Protein AF-H1VU66-F1 (afdb_monomer)

Sequence (171 aa):
MQFFKFGLVPLLAALPGALACNGYTGGVPKATGTVSSKSYIEIKSGQVFDGQWKRYDRGSGACGGQSEGDYKDSVFYIQAGGTLKNAIIGKNQAEGVHCNGHCTLEFVWFEDVCEDAISIKNDKAGKQTWIIGGGAYHASDKVIQHNGCGTVNVINYYVEDYGKLYRSCGN

Organism: Colletotrichum higginsianum (strain IMI 349063) (NCBI:txid759273)

Nearest PDB structures (foldseek):
  1ee6-assembly1_A  TM=9.117E-01  e=9.068E-09  Bacillus sp. KSM-P15
  3t9g-assembly1_A  TM=9.411E-01  e=1.722E-07  Caldicellulosiruptor bescii
  4z06-assembly2_B  TM=9.415E-01  e=1.913E-07  Caldicellulosiruptor bescii DSM 6725
  4yz0-assembly2_B  TM=9.418E-01  e=2.361E-07  Caldicellulosiruptor bescii DSM 6725
  4yzq-assembly2_B  TM=9.412E-01  e=1.270E-06  Caldicellulosiruptor bescii DSM 6725

Structure (mmCIF, N/CA/C/O backbone):
data_AF-H1VU66-F1
#
_entry.id   AF-H1VU66-F1
#
loop_
_atom_site.group_PDB
_atom_site.id
_atom_site.type_symbol
_atom_site.label_atom_id
_atom_site.label_alt_id
_atom_site.label_comp_id
_atom_site.label_asym_id
_atom_site.label_entity_id
_atom_site.label_seq_id
_atom_site.pdbx_PDB_ins_code
_atom_site.Cartn_x
_atom_site.Cartn_y
_atom_site.Cartn_z
_atom_site.occupancy
_atom_site.B_iso_or_equiv
_atom_site.auth_seq_id
_atom_site.auth_comp_id
_atom_site.auth_asym_id
_atom_site.auth_atom_id
_atom_site.pdbx_PDB_model_num
ATOM 1 N N . MET A 1 1 ? 49.081 -23.505 11.730 1.00 45.78 1 MET A N 1
ATOM 2 C CA . MET A 1 1 ? 48.146 -22.817 10.811 1.00 45.78 1 MET A CA 1
ATOM 3 C C . MET A 1 1 ? 46.953 -23.720 10.561 1.00 45.78 1 MET A C 1
ATOM 5 O O . MET A 1 1 ? 47.121 -24.693 9.849 1.00 45.78 1 MET A O 1
ATOM 9 N N . GLN A 1 2 ? 45.798 -23.421 11.158 1.00 39.00 2 GLN A N 1
ATOM 10 C CA . GLN A 1 2 ? 44.464 -23.683 10.593 1.00 39.00 2 GLN A CA 1
ATOM 11 C C . GLN A 1 2 ? 43.427 -23.140 11.582 1.00 39.00 2 GLN A C 1
ATOM 13 O O . GLN A 1 2 ? 43.009 -23.807 12.521 1.00 39.00 2 GLN A O 1
ATOM 18 N N . PHE A 1 3 ? 43.068 -21.871 11.397 1.00 43.28 3 PHE A N 1
ATOM 19 C CA . PHE A 1 3 ? 41.878 -21.304 12.015 1.00 43.28 3 PHE A CA 1
ATOM 20 C C . PHE A 1 3 ? 40.669 -21.874 11.270 1.00 43.28 3 PHE A C 1
ATOM 22 O O . PHE A 1 3 ? 40.463 -21.555 10.098 1.00 43.28 3 PHE A O 1
ATOM 29 N N . PHE A 1 4 ? 39.881 -22.720 11.932 1.00 46.97 4 PHE A N 1
ATOM 30 C CA . PHE A 1 4 ? 38.553 -23.082 11.447 1.00 46.97 4 PHE A CA 1
ATOM 31 C C . PHE A 1 4 ? 37.664 -21.835 11.522 1.00 46.97 4 PHE A C 1
ATOM 33 O O . PHE A 1 4 ? 37.199 -21.442 12.591 1.00 46.97 4 PHE A O 1
ATOM 40 N N . LYS A 1 5 ? 37.450 -21.181 10.377 1.00 48.94 5 LYS A N 1
ATOM 41 C CA . LYS A 1 5 ? 36.370 -20.207 10.215 1.00 48.94 5 LYS A CA 1
ATOM 42 C C . LYS A 1 5 ? 35.055 -20.983 10.210 1.00 48.94 5 LYS A C 1
ATOM 44 O O . LYS A 1 5 ? 34.713 -21.600 9.205 1.00 48.94 5 LYS A O 1
ATOM 49 N N . PHE A 1 6 ? 34.320 -20.941 11.317 1.00 51.06 6 PHE A N 1
ATOM 50 C CA . PHE A 1 6 ? 32.890 -21.229 11.294 1.00 51.06 6 PHE A CA 1
ATOM 51 C C . PHE A 1 6 ? 32.224 -20.164 10.419 1.00 51.06 6 PHE A C 1
ATOM 53 O O . PHE A 1 6 ? 32.081 -19.009 10.818 1.00 51.06 6 PHE A O 1
ATOM 60 N N . GLY A 1 7 ? 31.898 -20.533 9.182 1.00 50.44 7 GLY A N 1
ATOM 61 C CA . GLY A 1 7 ? 31.070 -19.712 8.315 1.00 50.44 7 GLY A CA 1
ATOM 62 C C . GLY A 1 7 ? 29.669 -19.637 8.908 1.00 50.44 7 GLY A C 1
ATOM 63 O O . GLY A 1 7 ? 28.998 -20.659 9.034 1.00 50.44 7 GLY A O 1
ATOM 64 N N . LEU A 1 8 ? 29.235 -18.432 9.275 1.00 53.16 8 LEU A N 1
ATOM 65 C CA . LEU A 1 8 ? 27.819 -18.130 9.448 1.00 53.16 8 LEU A CA 1
ATOM 66 C C . LEU A 1 8 ? 27.128 -18.419 8.114 1.00 53.16 8 LEU A C 1
ATOM 68 O O . LEU A 1 8 ? 27.286 -17.672 7.149 1.00 53.16 8 LEU A O 1
ATOM 72 N N . VAL A 1 9 ? 26.394 -19.527 8.056 1.00 53.16 9 VAL A N 1
ATOM 73 C CA . VAL A 1 9 ? 25.443 -19.784 6.978 1.00 53.16 9 VAL A CA 1
ATOM 74 C C . VAL A 1 9 ? 24.394 -18.673 7.071 1.00 53.16 9 VAL A C 1
ATOM 76 O O . VAL A 1 9 ? 23.767 -18.540 8.126 1.00 53.16 9 VAL A O 1
ATOM 79 N N . PRO A 1 10 ? 24.208 -17.838 6.034 1.00 50.41 10 PRO A N 1
ATOM 80 C CA . PRO A 1 10 ? 23.109 -16.896 6.035 1.00 50.41 10 PRO A CA 1
ATOM 81 C C . PRO A 1 10 ? 21.839 -17.741 6.002 1.00 50.41 10 PRO A C 1
ATOM 83 O O . PRO A 1 10 ? 21.619 -18.511 5.066 1.00 50.41 10 PRO A O 1
ATOM 86 N N . LEU A 1 11 ? 21.046 -17.646 7.066 1.00 50.44 11 LEU A N 1
ATOM 87 C CA . LEU A 1 11 ? 19.710 -18.212 7.138 1.00 50.44 11 LEU A CA 1
ATOM 88 C C . LEU A 1 11 ? 18.906 -17.542 6.012 1.00 50.44 11 LEU A C 1
ATOM 90 O O . LEU A 1 11 ? 18.416 -16.425 6.172 1.00 50.44 11 LEU A O 1
ATOM 94 N N . LEU A 1 12 ? 18.882 -18.163 4.828 1.00 51.84 12 LEU A N 1
ATOM 95 C CA . LEU A 1 12 ? 18.036 -17.730 3.724 1.00 51.84 12 LEU A CA 1
ATOM 96 C C . LEU A 1 12 ? 16.621 -17.637 4.287 1.00 51.84 12 LEU A C 1
ATOM 98 O O . LEU A 1 12 ? 16.138 -18.592 4.895 1.00 51.84 12 LEU A O 1
ATOM 102 N N . ALA A 1 13 ? 16.022 -16.461 4.136 1.00 56.69 13 ALA A N 1
ATOM 103 C CA . ALA A 1 13 ? 14.712 -16.114 4.646 1.00 56.69 13 ALA A CA 1
ATOM 104 C C . ALA A 1 13 ? 13.694 -17.224 4.350 1.00 56.69 13 ALA A C 1
ATOM 106 O O . ALA A 1 13 ? 13.170 -17.337 3.245 1.00 56.69 13 ALA A O 1
ATOM 107 N N . ALA A 1 14 ? 13.405 -18.038 5.361 1.00 54.91 14 ALA A N 1
ATOM 108 C CA . ALA A 1 14 ? 12.201 -18.838 5.405 1.00 54.91 14 ALA A CA 1
ATOM 109 C C . ALA A 1 14 ? 11.041 -17.876 5.698 1.00 54.91 14 ALA A C 1
ATOM 111 O O . ALA A 1 14 ? 10.645 -17.690 6.844 1.00 54.91 14 ALA A O 1
ATOM 112 N N . LEU A 1 15 ? 10.539 -17.207 4.662 1.00 55.97 15 LEU A N 1
ATOM 113 C CA . LEU A 1 15 ? 9.202 -16.617 4.668 1.00 55.97 15 LEU A CA 1
ATOM 114 C C . LEU A 1 15 ? 8.248 -17.584 3.946 1.00 55.97 15 LEU A C 1
ATOM 116 O O . LEU A 1 15 ? 8.670 -18.368 3.096 1.00 55.97 15 LEU A O 1
ATOM 120 N N . PRO A 1 16 ? 6.991 -17.668 4.393 1.00 53.44 16 PRO A N 1
ATOM 121 C CA . PRO A 1 16 ? 6.555 -18.826 5.154 1.00 53.44 16 PRO A CA 1
ATOM 122 C C . PRO A 1 16 ? 5.518 -19.626 4.366 1.00 53.44 16 PRO A C 1
ATOM 124 O O . PRO A 1 16 ? 4.389 -19.181 4.168 1.00 53.44 16 PRO A O 1
ATOM 127 N N . GLY A 1 17 ? 5.852 -20.871 4.014 1.00 51.44 17 GLY A N 1
ATOM 128 C CA . GLY A 1 17 ? 4.876 -21.826 3.470 1.00 51.44 17 GLY A CA 1
ATOM 129 C C . GLY A 1 17 ? 3.666 -22.058 4.391 1.00 51.44 17 GLY A C 1
ATOM 130 O O . GLY A 1 17 ? 2.626 -22.514 3.934 1.00 51.44 17 GLY A O 1
ATOM 131 N N . ALA A 1 18 ? 3.756 -21.670 5.668 1.00 53.56 18 ALA A N 1
ATOM 132 C CA . ALA A 1 18 ? 2.648 -21.716 6.620 1.00 53.56 18 ALA A CA 1
ATOM 133 C C . ALA A 1 18 ? 1.486 -20.756 6.285 1.00 53.56 18 ALA A C 1
ATOM 135 O O . ALA A 1 18 ? 0.361 -21.014 6.705 1.00 53.56 18 ALA A O 1
ATOM 136 N N . LEU A 1 19 ? 1.715 -19.678 5.519 1.00 53.66 19 LEU A N 1
ATOM 137 C CA . LEU A 1 19 ? 0.640 -18.770 5.085 1.00 53.66 19 LEU A CA 1
ATOM 138 C C . LEU A 1 19 ? -0.068 -19.246 3.808 1.00 53.66 19 LEU A C 1
ATOM 140 O O . LEU A 1 19 ? -1.140 -18.731 3.492 1.00 53.66 19 LEU A O 1
ATOM 144 N N . ALA A 1 20 ? 0.488 -20.245 3.105 1.00 52.09 20 ALA A N 1
ATOM 145 C CA . ALA A 1 20 ? -0.058 -20.765 1.851 1.00 52.09 20 ALA A CA 1
ATOM 146 C C . ALA A 1 20 ? -1.495 -21.307 2.009 1.00 52.09 20 ALA A C 1
ATOM 148 O O . ALA A 1 20 ? -2.302 -21.178 1.094 1.00 52.09 20 ALA A O 1
ATOM 149 N N . CYS A 1 21 ? -1.833 -21.854 3.180 1.00 51.66 21 CYS A N 1
ATOM 150 C CA . CYS A 1 21 ? -3.096 -22.564 3.407 1.00 51.66 21 CYS A CA 1
ATOM 151 C C . CYS A 1 21 ? -4.213 -21.729 4.064 1.00 51.66 21 CYS A C 1
ATOM 153 O O . CYS A 1 21 ? -5.313 -22.245 4.226 1.00 51.66 21 CYS A O 1
ATOM 155 N N . ASN A 1 22 ? -3.965 -20.463 4.426 1.00 54.25 22 ASN A N 1
ATOM 156 C CA . ASN A 1 22 ? -4.935 -19.592 5.114 1.00 54.25 22 ASN A CA 1
ATOM 157 C C . ASN A 1 22 ? -5.369 -18.397 4.244 1.00 54.25 22 ASN A C 1
ATOM 159 O O . ASN A 1 22 ? -5.478 -17.268 4.726 1.00 54.25 22 ASN A O 1
ATOM 163 N N . GLY A 1 23 ? -5.608 -18.623 2.949 1.00 55.28 23 GLY A N 1
ATOM 164 C CA . GLY A 1 23 ? -6.254 -17.612 2.112 1.00 55.28 23 GLY A CA 1
ATOM 165 C C . GLY A 1 23 ? -7.619 -17.252 2.704 1.00 55.28 23 GLY A C 1
ATOM 166 O O . GLY A 1 23 ? -8.491 -18.111 2.808 1.00 55.28 23 GLY A O 1
ATOM 167 N N . TYR A 1 24 ? -7.799 -16.006 3.145 1.00 62.78 24 TYR A N 1
ATOM 168 C CA . TYR A 1 24 ? -9.078 -15.537 3.674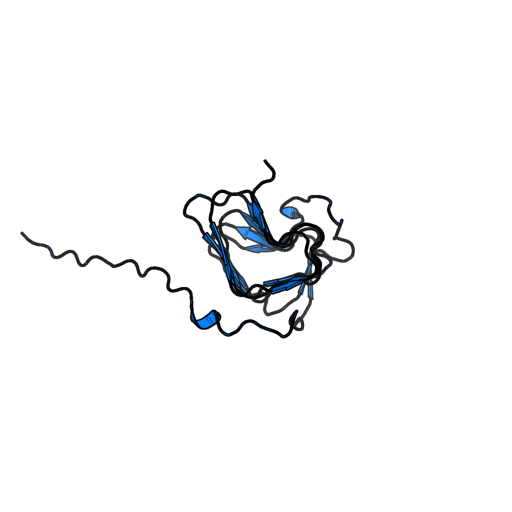 1.00 62.78 24 TYR A CA 1
ATOM 169 C C . TYR A 1 24 ? -10.113 -15.514 2.543 1.00 62.78 24 TYR A C 1
ATOM 171 O O . TYR A 1 24 ? -10.040 -14.676 1.651 1.00 62.78 24 TYR A O 1
ATOM 179 N N . THR A 1 25 ? -11.080 -16.433 2.580 1.00 61.72 25 THR A N 1
ATOM 180 C CA . THR A 1 25 ? -12.156 -16.545 1.577 1.00 61.72 25 THR A CA 1
ATOM 181 C C . THR A 1 25 ? -13.381 -15.685 1.911 1.00 61.72 25 THR A C 1
ATOM 183 O O . THR A 1 25 ? -14.413 -15.811 1.261 1.00 61.72 25 THR A O 1
ATOM 186 N N . GLY A 1 26 ? -13.307 -14.855 2.958 1.00 76.69 26 GLY A N 1
ATOM 187 C CA . GLY A 1 26 ? -14.428 -14.053 3.463 1.00 76.69 26 GLY A CA 1
ATOM 188 C C . GLY A 1 26 ? -14.554 -12.654 2.852 1.00 76.69 26 GLY A C 1
ATOM 189 O O . GLY A 1 26 ? -15.380 -11.876 3.318 1.00 76.69 26 GLY A O 1
ATOM 190 N N . GLY A 1 27 ? -13.734 -12.320 1.851 1.00 85.31 27 GLY A N 1
ATOM 191 C CA . GLY A 1 27 ? -13.747 -11.025 1.168 1.00 85.31 27 GLY A CA 1
ATOM 192 C C . GLY A 1 27 ? -12.985 -9.917 1.901 1.00 85.31 27 GLY A C 1
ATOM 193 O O . GLY A 1 27 ? -11.931 -10.170 2.472 1.00 85.31 27 GLY A O 1
ATOM 194 N N . VAL A 1 28 ? -13.475 -8.674 1.883 1.00 92.69 28 VAL A N 1
ATOM 195 C CA . VAL A 1 28 ? -12.861 -7.601 2.686 1.00 92.69 28 VAL A CA 1
ATOM 196 C C . VAL A 1 28 ? -13.224 -7.787 4.169 1.00 92.69 28 VAL A C 1
ATOM 198 O O . VAL A 1 28 ? -14.411 -7.861 4.498 1.00 92.69 28 VAL A O 1
ATOM 201 N N . PRO A 1 29 ? -12.248 -7.829 5.097 1.00 92.81 29 PRO A N 1
ATOM 202 C CA . PRO A 1 29 ? -12.532 -7.936 6.523 1.00 92.81 29 PRO A CA 1
ATOM 203 C C . PRO A 1 29 ? -13.342 -6.751 7.051 1.00 92.81 29 PRO A C 1
ATOM 205 O O . PRO A 1 29 ? -13.259 -5.626 6.558 1.00 92.81 29 PRO A O 1
ATOM 208 N N . LYS A 1 30 ? -14.090 -6.974 8.134 1.00 95.12 30 LYS A N 1
ATOM 209 C CA . LYS A 1 30 ? -14.800 -5.887 8.811 1.00 95.12 30 LYS A CA 1
ATOM 210 C C . LYS A 1 30 ? -13.796 -4.922 9.445 1.00 95.12 30 LYS A C 1
ATOM 212 O O . LYS A 1 30 ? -13.080 -5.296 10.372 1.00 95.12 30 LYS A O 1
ATOM 217 N N . ALA A 1 31 ? -13.811 -3.669 8.993 1.00 97.75 31 ALA A N 1
ATOM 218 C CA . ALA A 1 31 ? -12.945 -2.638 9.548 1.00 97.75 31 ALA A CA 1
ATOM 219 C C . ALA A 1 31 ? -13.207 -2.399 11.046 1.00 97.75 31 ALA A C 1
ATOM 221 O O . ALA A 1 31 ? -14.356 -2.263 11.475 1.00 97.75 31 ALA A O 1
ATOM 222 N N . THR A 1 32 ? -12.136 -2.291 11.833 1.00 98.38 32 THR A N 1
ATOM 223 C CA . THR A 1 32 ? -12.184 -2.001 13.282 1.00 98.38 32 THR A CA 1
ATOM 224 C C . THR A 1 32 ? -12.356 -0.510 13.588 1.00 98.38 32 THR A C 1
ATOM 226 O O . THR A 1 32 ? -12.681 -0.127 14.709 1.00 98.38 32 THR A O 1
ATOM 229 N N . GLY A 1 33 ? -12.158 0.339 12.581 1.00 98.44 33 GLY A N 1
ATOM 230 C CA . GLY A 1 33 ? -12.316 1.789 12.618 1.00 98.44 33 GLY A CA 1
ATOM 231 C C . GLY A 1 33 ? -11.906 2.401 11.279 1.00 98.44 33 GLY A C 1
ATOM 232 O O . GLY A 1 33 ? -11.448 1.679 10.395 1.00 98.44 33 GLY A O 1
ATOM 233 N N . THR A 1 34 ? -12.047 3.719 11.136 1.00 98.50 34 THR A N 1
ATOM 234 C CA . THR A 1 34 ? -11.644 4.458 9.928 1.00 98.50 34 THR A CA 1
ATOM 235 C C . THR A 1 34 ? -10.682 5.587 10.295 1.00 98.50 34 THR A C 1
ATOM 237 O O . THR A 1 34 ? -10.911 6.309 11.265 1.00 98.50 34 THR A O 1
ATOM 240 N N . VAL A 1 35 ? -9.617 5.737 9.512 1.00 98.38 35 VAL A N 1
ATOM 241 C CA . VAL A 1 35 ? -8.627 6.812 9.580 1.00 98.38 35 VAL A CA 1
ATOM 242 C C . VAL A 1 35 ? -8.604 7.519 8.227 1.00 98.38 35 VAL A C 1
ATOM 244 O O . VAL A 1 35 ? -8.028 7.020 7.264 1.00 98.38 35 VAL A O 1
ATOM 247 N N . SER A 1 36 ? -9.220 8.694 8.169 1.00 97.75 36 SER A N 1
ATOM 248 C CA . SER A 1 36 ? -9.178 9.569 6.995 1.00 97.75 36 SER A CA 1
ATOM 249 C C . SER A 1 36 ? -8.139 10.663 7.210 1.00 97.75 36 SER A C 1
ATOM 251 O O . SER A 1 36 ? -8.182 11.368 8.220 1.00 97.75 36 SER A O 1
ATOM 253 N N . SER A 1 37 ? -7.211 10.825 6.271 1.00 94.94 37 SER A N 1
ATOM 254 C CA . SER A 1 37 ? -6.125 11.809 6.363 1.00 94.94 37 SER A CA 1
ATOM 255 C C . SER A 1 37 ? -6.002 12.619 5.080 1.00 94.94 37 SER A C 1
ATOM 257 O O . SER A 1 37 ? -6.165 12.074 4.003 1.00 94.94 37 SER A O 1
ATOM 259 N N . LYS A 1 38 ? -5.631 13.903 5.164 1.00 93.62 38 LYS A N 1
ATOM 260 C CA . LYS A 1 38 ? -5.306 14.724 3.978 1.00 93.62 38 LYS A CA 1
ATOM 261 C C . LYS A 1 38 ? -3.860 14.572 3.503 1.00 93.62 38 LYS A C 1
ATOM 263 O O . LYS A 1 38 ? -3.536 14.981 2.396 1.00 93.62 38 LYS A O 1
ATOM 268 N N . SER A 1 39 ? -2.992 13.929 4.287 1.00 95.50 39 SER A N 1
ATOM 269 C CA . SER A 1 39 ? -1.615 13.561 3.905 1.00 95.50 39 SER A CA 1
ATOM 270 C C . SER A 1 39 ? -1.411 12.045 3.932 1.00 95.50 39 SER A C 1
ATOM 272 O O . SER A 1 39 ? -2.057 11.370 4.738 1.00 95.50 39 SER A O 1
ATOM 274 N N . TYR A 1 40 ? -0.559 11.521 3.055 1.00 97.75 40 TYR A N 1
ATOM 275 C CA . TYR A 1 40 ? -0.177 10.111 3.072 1.00 97.75 40 TYR A CA 1
ATOM 276 C C . TYR A 1 40 ? 0.395 9.713 4.438 1.00 97.75 40 TYR A C 1
ATOM 278 O O . TYR A 1 40 ? 0.924 10.545 5.185 1.00 97.75 40 TYR A O 1
ATOM 286 N N . ILE A 1 41 ? 0.300 8.428 4.760 1.00 98.62 41 ILE A N 1
ATOM 287 C CA . ILE A 1 41 ? 0.973 7.843 5.916 1.00 98.62 41 ILE A CA 1
ATOM 288 C C . ILE A 1 41 ? 2.313 7.286 5.441 1.00 98.62 41 ILE A C 1
ATOM 290 O O . ILE A 1 41 ? 2.360 6.390 4.599 1.00 98.62 41 ILE A O 1
ATOM 294 N N . GLU A 1 42 ? 3.410 7.825 5.971 1.00 98.69 42 GLU A N 1
ATOM 295 C CA . GLU A 1 42 ? 4.749 7.347 5.630 1.00 98.69 42 GLU A CA 1
ATOM 296 C C . GLU A 1 42 ? 5.152 6.147 6.494 1.00 98.69 42 GLU A C 1
ATOM 298 O O . GLU A 1 42 ? 5.115 6.211 7.725 1.00 98.69 42 GLU A O 1
ATOM 303 N N . ILE A 1 43 ? 5.616 5.079 5.846 1.00 98.75 43 ILE A N 1
ATOM 304 C CA . ILE A 1 43 ? 6.302 3.961 6.497 1.00 98.75 43 ILE A CA 1
ATOM 305 C C . ILE A 1 43 ? 7.777 4.049 6.126 1.00 98.75 43 ILE A C 1
ATOM 307 O O . ILE A 1 43 ? 8.149 3.902 4.960 1.00 98.75 43 ILE A O 1
ATOM 311 N N . LYS A 1 44 ? 8.635 4.309 7.115 1.00 98.75 44 LYS A N 1
ATOM 312 C CA . LYS A 1 44 ? 10.072 4.487 6.875 1.00 98.75 44 LYS A CA 1
ATOM 313 C C . LYS A 1 44 ? 10.756 3.160 6.552 1.00 98.75 44 LYS A C 1
ATOM 315 O O . LYS A 1 44 ? 10.225 2.078 6.794 1.00 98.75 44 LYS A O 1
ATOM 320 N N . SER A 1 45 ? 11.976 3.263 6.029 1.00 98.56 45 SER A N 1
ATOM 321 C CA . SER A 1 45 ? 12.765 2.105 5.613 1.00 98.56 45 SER A CA 1
ATOM 322 C C . SER A 1 45 ? 12.917 1.097 6.754 1.00 98.56 45 SER A C 1
ATOM 324 O O . SER A 1 45 ? 13.281 1.464 7.873 1.00 98.56 45 SER A O 1
ATOM 326 N N . GLY A 1 46 ? 12.588 -0.164 6.471 1.00 96.44 46 GLY A N 1
ATOM 327 C CA . GLY A 1 46 ? 12.653 -1.267 7.432 1.00 96.44 46 GLY A CA 1
ATOM 328 C C . GLY A 1 46 ? 11.596 -1.240 8.542 1.00 96.44 46 GLY A C 1
ATOM 329 O O . GLY A 1 46 ? 11.609 -2.122 9.398 1.00 96.44 46 GLY A O 1
ATOM 330 N N . GLN A 1 47 ? 10.695 -0.250 8.572 1.00 98.69 47 GLN A N 1
ATOM 331 C CA . GLN A 1 47 ? 9.649 -0.174 9.591 1.00 98.69 47 GLN A CA 1
ATOM 332 C C . GLN A 1 47 ? 8.423 -0.999 9.215 1.00 98.69 47 GLN A C 1
ATOM 334 O O . GLN A 1 47 ? 8.088 -1.154 8.043 1.00 98.69 47 GLN A O 1
ATOM 339 N N . VAL A 1 48 ? 7.725 -1.482 10.241 1.00 98.81 48 VAL A N 1
ATOM 340 C CA . VAL A 1 48 ? 6.450 -2.186 10.106 1.00 98.81 48 VAL A CA 1
ATOM 341 C C . VAL A 1 48 ? 5.335 -1.286 10.618 1.00 98.81 48 VAL A C 1
ATOM 343 O O . VAL A 1 48 ? 5.397 -0.798 11.746 1.00 98.81 48 VAL A O 1
ATOM 346 N N . PHE A 1 49 ? 4.297 -1.117 9.809 1.00 98.81 49 PHE A N 1
ATOM 347 C CA . PHE A 1 49 ? 3.036 -0.518 10.212 1.00 98.81 49 PHE A CA 1
ATOM 348 C C . PHE A 1 49 ? 1.957 -1.600 10.262 1.00 98.81 49 PHE A C 1
ATOM 350 O O . PHE A 1 49 ? 1.651 -2.230 9.250 1.00 98.81 49 PHE A O 1
ATOM 357 N N . ASP A 1 50 ? 1.376 -1.810 11.442 1.00 98.69 50 ASP A N 1
ATOM 358 C CA . ASP A 1 50 ? 0.207 -2.671 11.620 1.00 98.69 50 ASP A CA 1
ATOM 359 C C . ASP A 1 50 ? -1.059 -1.811 11.643 1.00 98.69 50 ASP A C 1
ATOM 361 O O . ASP A 1 50 ? -1.267 -1.017 12.564 1.00 98.69 50 ASP A O 1
ATOM 365 N N . GLY A 1 51 ? -1.895 -1.965 10.619 1.00 98.50 51 GLY A N 1
ATOM 366 C CA . GLY A 1 51 ? -3.149 -1.242 10.465 1.00 98.50 51 GLY A CA 1
ATOM 367 C C . GLY A 1 51 ? -4.247 -1.691 11.426 1.00 98.50 51 GLY A C 1
ATOM 368 O O . GLY A 1 51 ? -5.265 -1.008 11.533 1.00 98.50 51 GLY A O 1
ATOM 369 N N . GLN A 1 52 ? -4.064 -2.806 12.146 1.00 98.00 52 GLN A N 1
ATOM 370 C CA . GLN A 1 52 ? -5.034 -3.346 13.108 1.00 98.00 52 GLN A CA 1
ATOM 371 C C . GLN A 1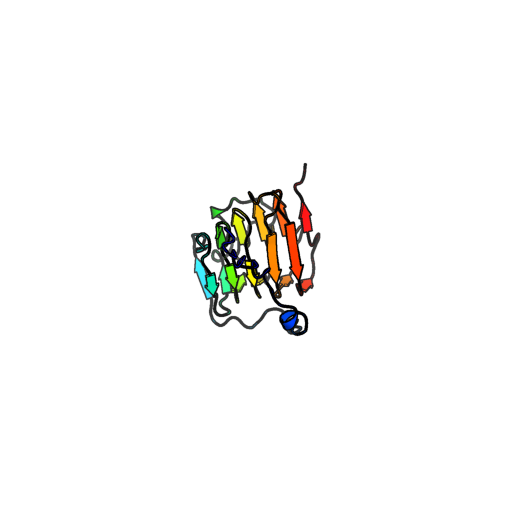 52 ? -6.442 -3.518 12.512 1.00 98.00 52 GLN A C 1
ATOM 373 O O . GLN A 1 52 ? -7.454 -3.323 13.192 1.00 98.00 52 GLN A O 1
ATOM 378 N N . TRP A 1 53 ? -6.502 -3.841 11.220 1.00 97.88 53 TRP A N 1
ATOM 379 C CA . TRP A 1 53 ? -7.712 -3.943 10.407 1.00 97.88 53 TRP A CA 1
ATOM 380 C C . TRP A 1 53 ? -8.551 -2.664 10.361 1.00 97.88 53 TRP A C 1
ATOM 382 O O . TRP A 1 53 ? -9.764 -2.716 10.170 1.00 97.88 53 TRP A O 1
ATOM 392 N N . LYS A 1 54 ? -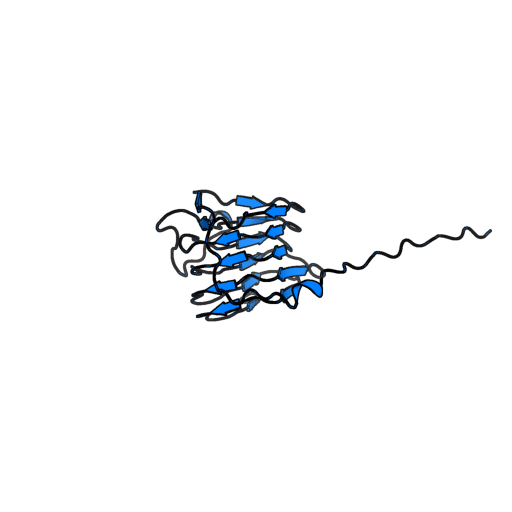7.933 -1.496 10.542 1.00 98.75 54 LYS A N 1
ATOM 393 C CA . LYS A 1 54 ? -8.595 -0.216 10.285 1.00 98.75 54 LYS A CA 1
ATOM 394 C C . LYS A 1 54 ? -8.664 0.047 8.785 1.00 98.75 54 LYS A C 1
ATOM 396 O O . LYS A 1 54 ? -7.814 -0.403 8.015 1.00 98.75 54 LYS A O 1
ATOM 401 N N . ARG A 1 55 ? -9.681 0.815 8.400 1.00 98.75 55 ARG A N 1
ATOM 402 C CA . ARG A 1 55 ? -9.804 1.427 7.082 1.00 98.75 55 ARG A CA 1
ATOM 403 C C . ARG A 1 55 ? -8.999 2.719 7.032 1.00 98.75 55 ARG A C 1
ATOM 405 O O . ARG A 1 55 ? -9.098 3.524 7.955 1.00 98.75 55 ARG A O 1
ATOM 412 N N . TYR A 1 56 ? -8.259 2.926 5.955 1.00 98.81 56 TYR A N 1
ATOM 413 C CA . TYR A 1 56 ? -7.452 4.109 5.689 1.00 98.81 56 TYR A CA 1
ATOM 414 C C . TYR A 1 56 ? -7.860 4.717 4.349 1.00 98.81 56 TYR A C 1
ATOM 416 O O . TYR A 1 56 ? -8.021 3.991 3.369 1.00 98.81 56 TYR A O 1
ATO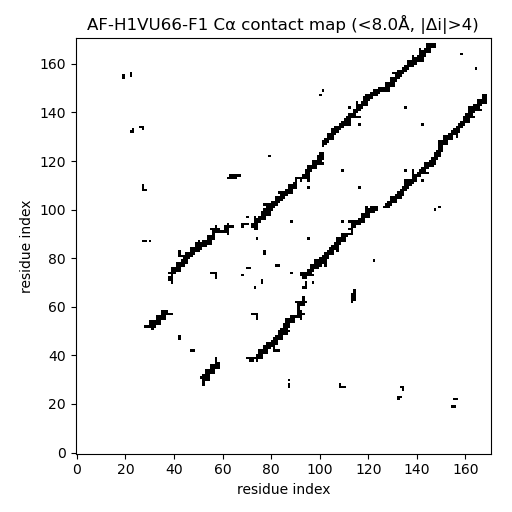M 424 N N . ASP A 1 57 ? -8.044 6.036 4.308 1.00 98.12 57 ASP A N 1
ATOM 425 C CA . ASP A 1 57 ? -8.377 6.762 3.082 1.00 98.12 57 ASP A CA 1
ATOM 426 C C . ASP A 1 57 ? -7.933 8.239 3.129 1.00 98.12 57 ASP A C 1
ATOM 428 O O . ASP A 1 57 ? -7.370 8.715 4.124 1.00 98.12 57 ASP A O 1
ATOM 432 N N . ARG A 1 58 ? -8.171 8.972 2.034 1.00 97.25 58 ARG A N 1
ATOM 433 C CA . ARG A 1 58 ? -7.812 10.390 1.882 1.00 97.25 58 ARG A CA 1
ATOM 434 C C . ARG A 1 58 ? -8.967 11.360 2.174 1.00 97.25 58 ARG A C 1
ATOM 436 O O . ARG A 1 58 ? -8.821 12.573 2.018 1.00 97.25 58 ARG A O 1
ATOM 443 N N . GLY A 1 59 ? -10.112 10.844 2.622 1.00 94.94 59 GLY A N 1
ATOM 444 C CA . GLY A 1 59 ? -11.352 11.595 2.814 1.00 94.94 59 GLY A CA 1
ATOM 445 C C . GLY A 1 59 ? -12.283 11.604 1.594 1.00 94.94 59 GLY A C 1
ATOM 446 O O . GLY A 1 59 ? -11.895 11.312 0.467 1.00 94.94 59 GLY A O 1
ATOM 447 N N . SER A 1 60 ? -13.558 11.922 1.836 1.00 93.75 60 SER A N 1
ATOM 448 C CA . SER A 1 60 ? -14.627 11.836 0.830 1.00 93.75 60 SER A CA 1
ATOM 449 C C . SER A 1 60 ? -14.303 12.590 -0.462 1.00 93.75 60 SER A C 1
ATOM 451 O O . SER A 1 60 ? -13.954 13.768 -0.419 1.00 93.75 60 SER A O 1
ATOM 453 N N . GLY A 1 61 ? -14.505 11.927 -1.604 1.00 91.31 61 GLY A N 1
ATOM 454 C CA . GLY A 1 61 ? -14.328 12.530 -2.930 1.00 91.31 61 GLY A CA 1
ATOM 455 C C . GLY A 1 61 ? -12.873 12.641 -3.388 1.00 91.31 61 GLY A C 1
ATOM 456 O O . GLY A 1 61 ? -12.618 13.267 -4.408 1.00 91.31 61 GLY A O 1
ATOM 457 N N . ALA A 1 62 ? -11.926 12.045 -2.660 1.00 92.56 62 ALA A N 1
ATOM 458 C CA . ALA A 1 62 ? -10.524 12.060 -3.058 1.00 92.56 62 ALA A CA 1
ATOM 459 C C . ALA A 1 62 ? -10.234 11.207 -4.303 1.00 92.56 62 ALA A C 1
ATOM 461 O O . ALA A 1 62 ? -9.268 11.474 -5.006 1.00 92.56 62 ALA A O 1
ATOM 462 N N . CYS A 1 63 ? -11.058 10.193 -4.593 1.00 94.44 63 CYS A N 1
ATOM 463 C CA . CYS A 1 63 ? -10.892 9.404 -5.808 1.00 94.44 63 CYS A CA 1
ATOM 464 C C . CYS A 1 63 ? -11.244 10.229 -7.057 1.00 94.44 63 CYS A C 1
ATOM 466 O O . CYS A 1 63 ? -12.402 10.595 -7.257 1.00 94.44 63 CYS A O 1
ATOM 468 N N . GLY A 1 64 ? -10.239 10.486 -7.898 1.00 91.75 64 GLY A N 1
ATOM 469 C CA . GLY A 1 64 ? -10.369 11.157 -9.195 1.00 91.75 64 GLY A CA 1
ATOM 470 C C . GLY A 1 64 ? -10.563 10.205 -10.381 1.00 91.75 64 GLY A C 1
ATOM 471 O O . GLY A 1 64 ? -10.471 10.638 -11.528 1.00 91.75 64 GLY A O 1
ATOM 472 N N . GLY A 1 65 ? -10.801 8.915 -10.124 1.00 91.00 65 GLY A N 1
ATOM 473 C CA . GLY A 1 65 ? -10.805 7.866 -11.141 1.00 91.00 65 GLY A CA 1
ATOM 474 C C . GLY A 1 65 ? -9.402 7.622 -11.696 1.00 91.00 65 GLY A C 1
ATOM 475 O O . GLY A 1 65 ? -8.431 7.615 -10.954 1.00 91.00 65 GLY A O 1
ATOM 476 N N . GLN A 1 66 ? -9.295 7.470 -13.014 1.00 88.25 66 GLN A N 1
ATOM 477 C CA . GLN A 1 66 ? -8.056 7.116 -13.723 1.00 88.25 66 GLN A CA 1
ATOM 478 C C . GLN A 1 66 ? -7.118 8.315 -13.983 1.00 88.25 66 GLN A C 1
ATOM 480 O O . GLN A 1 66 ? -6.310 8.293 -14.910 1.00 88.25 66 GLN A O 1
ATOM 485 N N . SER A 1 67 ? -7.266 9.403 -13.224 1.00 86.94 67 SER A N 1
ATOM 486 C CA . SER A 1 67 ? -6.340 10.533 -13.296 1.00 86.94 67 SER A CA 1
ATOM 487 C C . SER A 1 67 ? -5.093 10.197 -12.486 1.00 86.94 67 SER A C 1
ATOM 489 O O . SER A 1 67 ? -5.171 10.167 -11.263 1.00 86.94 67 SER A O 1
ATOM 491 N N . GLU A 1 68 ? -3.962 9.999 -13.165 1.00 81.12 68 GLU A N 1
ATOM 492 C CA . GLU A 1 68 ? -2.685 9.645 -12.532 1.00 81.12 68 GLU A CA 1
ATOM 493 C C . GLU A 1 68 ? -2.253 10.712 -11.507 1.00 81.12 68 GLU A C 1
ATOM 495 O O . GLU A 1 68 ? -2.122 11.898 -11.838 1.00 81.12 68 GLU A O 1
ATOM 500 N N . GLY A 1 69 ? -2.058 10.287 -10.258 1.00 85.75 69 GLY A N 1
ATOM 501 C CA . GLY A 1 69 ? -1.563 11.101 -9.152 1.00 85.75 69 GLY A CA 1
ATOM 502 C C . GLY A 1 69 ? -0.073 10.898 -8.866 1.00 85.75 69 GLY A C 1
ATOM 503 O O . GLY A 1 69 ? 0.623 10.076 -9.473 1.00 85.75 69 GLY A O 1
ATOM 504 N N . ASP A 1 70 ? 0.452 11.661 -7.902 1.00 91.00 70 ASP A N 1
ATOM 505 C CA . ASP A 1 70 ? 1.806 11.446 -7.383 1.00 91.00 70 ASP A CA 1
ATOM 506 C C . ASP A 1 70 ? 1.788 10.727 -6.020 1.00 91.00 70 ASP A C 1
ATOM 508 O O . ASP A 1 70 ? 0.746 10.444 -5.431 1.00 91.00 70 ASP A O 1
ATOM 512 N N . TYR A 1 71 ? 2.965 10.394 -5.484 1.00 93.75 71 TYR A N 1
ATOM 513 C CA . TYR A 1 71 ? 3.050 9.673 -4.209 1.00 93.75 71 TYR A CA 1
ATOM 514 C C . TYR A 1 71 ? 2.424 10.431 -3.023 1.00 93.75 71 TYR A C 1
ATOM 516 O O . TYR A 1 71 ? 2.102 9.806 -2.011 1.00 93.75 71 TYR A O 1
ATOM 524 N N . LYS A 1 72 ? 2.251 11.758 -3.102 1.00 96.38 72 LYS A N 1
ATOM 525 C CA . LYS A 1 72 ? 1.619 12.559 -2.043 1.00 96.38 72 LYS A CA 1
ATOM 526 C C . LYS A 1 72 ? 0.111 12.324 -1.969 1.00 96.38 72 LYS A C 1
ATOM 528 O O . LYS A 1 72 ? -0.489 12.577 -0.918 1.00 96.38 72 LYS A O 1
ATOM 533 N N . ASP A 1 73 ? -0.476 11.823 -3.04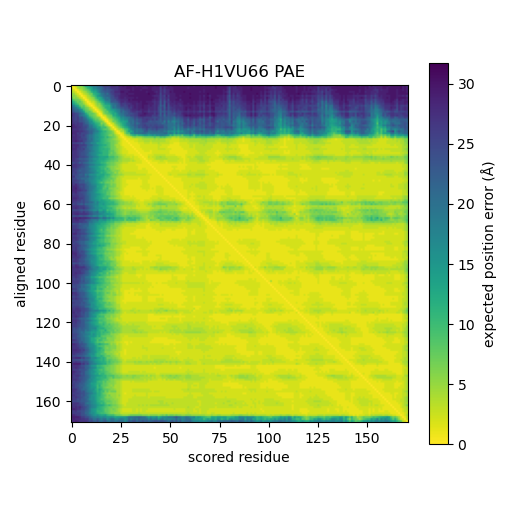9 1.00 95.94 73 ASP A N 1
ATOM 534 C CA . ASP A 1 73 ? -1.891 11.485 -3.127 1.00 95.94 73 ASP A CA 1
ATOM 535 C C . ASP A 1 73 ? -2.177 10.090 -2.558 1.00 95.94 73 ASP A C 1
ATOM 537 O O . ASP A 1 73 ? -3.309 9.831 -2.156 1.00 95.94 73 ASP A O 1
ATOM 541 N N . SER A 1 74 ? -1.151 9.239 -2.408 1.00 97.81 74 SER A N 1
ATOM 542 C CA . SER A 1 74 ? -1.289 7.880 -1.865 1.00 97.81 74 SER A CA 1
ATOM 543 C C . SER A 1 74 ? -1.839 7.840 -0.439 1.00 97.81 74 SER A C 1
ATOM 545 O O . SER A 1 74 ? -1.617 8.744 0.373 1.00 97.81 74 SER A O 1
ATOM 547 N N . VAL A 1 75 ? -2.539 6.757 -0.095 1.00 98.56 75 VAL A N 1
ATOM 548 C CA . VAL A 1 75 ? -2.921 6.479 1.300 1.00 98.56 75 VAL A CA 1
ATOM 549 C C . VAL A 1 75 ? -1.686 6.126 2.120 1.00 98.56 75 VAL A C 1
ATOM 551 O O . VAL A 1 75 ? -1.487 6.674 3.209 1.00 98.56 75 VAL A O 1
ATOM 554 N N . PHE A 1 76 ? -0.829 5.260 1.578 1.00 98.88 76 PHE A N 1
ATOM 555 C CA . PHE A 1 76 ? 0.447 4.899 2.188 1.00 98.88 76 PHE A CA 1
ATOM 556 C C . PHE A 1 76 ? 1.600 5.106 1.220 1.00 98.88 76 PHE A C 1
ATOM 558 O O . PHE A 1 76 ? 1.569 4.614 0.093 1.00 98.88 76 PHE A O 1
ATOM 565 N N . TYR A 1 77 ? 2.661 5.730 1.730 1.00 98.81 77 TYR A N 1
ATOM 566 C CA . TYR A 1 77 ? 3.944 5.828 1.053 1.00 98.81 77 TYR A CA 1
ATOM 567 C C . TYR A 1 77 ? 4.997 5.047 1.836 1.00 98.81 77 TYR A C 1
ATOM 569 O O . TYR A 1 77 ? 5.338 5.382 2.972 1.00 98.81 77 TYR A O 1
ATOM 577 N N . ILE A 1 78 ? 5.489 3.968 1.240 1.00 98.81 78 ILE A N 1
ATOM 578 C CA . ILE A 1 78 ? 6.329 2.973 1.901 1.00 98.81 78 ILE A CA 1
ATOM 579 C C . ILE A 1 78 ? 7.740 3.075 1.346 1.00 98.81 78 ILE A C 1
ATOM 581 O O . ILE A 1 78 ? 7.992 2.788 0.179 1.00 98.81 78 ILE A O 1
ATOM 585 N N . GLN A 1 79 ? 8.682 3.467 2.191 1.00 98.75 79 GLN A N 1
ATOM 586 C CA . GLN A 1 79 ? 10.094 3.499 1.836 1.00 98.75 79 GLN A CA 1
ATOM 587 C C . GLN A 1 79 ? 10.664 2.077 1.754 1.00 98.75 79 GLN A C 1
ATOM 589 O O . GLN A 1 79 ? 10.159 1.149 2.386 1.00 98.75 79 GLN A O 1
ATOM 594 N N . ALA A 1 80 ? 11.764 1.913 1.019 1.00 98.44 80 ALA A N 1
ATOM 595 C CA . ALA A 1 80 ? 12.403 0.620 0.780 1.00 98.44 80 ALA A CA 1
ATOM 596 C C . ALA A 1 80 ? 12.576 -0.240 2.051 1.00 98.44 80 ALA A C 1
ATOM 598 O O . ALA A 1 80 ? 13.136 0.206 3.052 1.00 98.44 80 ALA A O 1
ATOM 599 N N . GLY A 1 81 ? 12.142 -1.496 1.997 1.00 98.19 81 GLY A N 1
ATOM 600 C CA . GLY A 1 81 ? 12.146 -2.458 3.099 1.00 98.19 81 GLY A CA 1
ATOM 601 C C . GLY A 1 81 ? 11.022 -2.263 4.124 1.00 98.19 81 GLY A C 1
ATOM 602 O O . GLY A 1 81 ? 10.954 -3.026 5.083 1.00 98.19 81 GLY A O 1
ATOM 603 N N . GLY A 1 82 ? 10.170 -1.247 3.971 1.00 98.81 82 GLY A N 1
ATOM 604 C CA . GLY A 1 82 ? 9.010 -1.035 4.832 1.00 98.81 82 GLY A CA 1
ATOM 605 C C . GLY A 1 82 ? 7.931 -2.103 4.629 1.00 98.81 82 GLY A C 1
ATOM 606 O O . GLY A 1 82 ? 7.816 -2.702 3.557 1.00 98.81 82 GLY A O 1
ATOM 607 N N . THR A 1 83 ? 7.139 -2.338 5.674 1.00 98.94 83 THR A N 1
ATOM 608 C CA . THR A 1 83 ? 6.040 -3.310 5.683 1.00 98.94 83 THR A CA 1
ATOM 609 C C . THR A 1 83 ? 4.735 -2.655 6.117 1.00 98.94 83 THR A C 1
ATOM 611 O O . THR A 1 83 ? 4.695 -2.002 7.159 1.00 98.94 83 THR A O 1
ATOM 614 N N . LEU A 1 84 ? 3.662 -2.886 5.366 1.00 98.88 84 LEU A N 1
ATOM 615 C CA . LEU A 1 84 ? 2.288 -2.588 5.771 1.00 98.88 84 LEU A CA 1
ATOM 616 C C . LEU A 1 84 ? 1.545 -3.904 5.988 1.00 98.88 84 LEU A C 1
ATOM 618 O O . LEU A 1 84 ? 1.559 -4.762 5.107 1.00 98.88 84 LEU A O 1
ATOM 622 N N . LYS A 1 85 ? 0.872 -4.059 7.132 1.00 98.56 85 LYS A N 1
ATOM 623 C CA . LYS A 1 85 ? 0.065 -5.251 7.397 1.00 98.56 85 LYS A CA 1
ATOM 624 C C . LYS A 1 85 ? -1.287 -4.967 8.026 1.00 98.56 85 LYS A C 1
ATOM 626 O O . LYS A 1 85 ? -1.440 -3.958 8.710 1.00 98.56 85 LYS A O 1
ATOM 631 N N . ASN A 1 86 ? -2.239 -5.880 7.827 1.00 98.00 86 ASN A N 1
ATOM 632 C CA . ASN A 1 86 ? -3.586 -5.835 8.411 1.00 98.00 86 ASN A CA 1
ATOM 633 C C . ASN A 1 86 ? -4.271 -4.476 8.184 1.00 98.00 86 ASN A C 1
ATOM 635 O O . ASN A 1 86 ? -4.716 -3.827 9.132 1.00 98.00 86 ASN A O 1
ATOM 639 N N . ALA A 1 87 ? -4.301 -4.000 6.944 1.00 98.62 87 ALA A N 1
ATOM 640 C CA . ALA A 1 87 ? -4.860 -2.695 6.604 1.00 98.62 87 ALA A CA 1
ATOM 641 C C . ALA A 1 87 ? -5.944 -2.839 5.539 1.00 98.62 87 ALA A C 1
ATOM 643 O O . ALA A 1 87 ? -5.842 -3.679 4.648 1.00 98.62 87 ALA A O 1
ATOM 644 N N . ILE A 1 88 ? -6.976 -2.006 5.636 1.00 98.75 88 ILE A N 1
ATOM 645 C CA . ILE A 1 88 ? -8.015 -1.884 4.617 1.00 98.75 88 ILE A CA 1
ATOM 646 C C . ILE A 1 88 ? -7.868 -0.499 3.998 1.00 98.75 88 ILE A C 1
ATOM 648 O O . ILE A 1 88 ? -7.839 0.500 4.710 1.00 98.75 88 ILE A O 1
ATOM 652 N N . ILE A 1 89 ? -7.763 -0.425 2.684 1.00 98.75 89 ILE A N 1
ATOM 653 C CA . ILE A 1 89 ? -7.711 0.805 1.914 1.00 98.75 89 ILE A CA 1
ATOM 654 C C . ILE A 1 89 ? -9.115 1.047 1.371 1.00 98.75 89 ILE A C 1
ATOM 656 O O . ILE A 1 89 ? -9.684 0.200 0.679 1.00 98.75 89 ILE A O 1
ATOM 660 N N . GLY A 1 90 ? -9.711 2.164 1.782 1.00 98.25 90 GLY A N 1
ATOM 661 C CA . GLY A 1 90 ? -11.087 2.493 1.430 1.00 98.25 90 GLY A CA 1
ATOM 662 C C . GLY A 1 90 ? -11.204 3.145 0.056 1.00 98.25 90 GLY A C 1
ATOM 663 O O . GLY A 1 90 ? -10.257 3.752 -0.432 1.00 98.25 90 GLY A O 1
ATOM 664 N N . LYS A 1 91 ? -12.414 3.134 -0.514 1.00 97.19 91 LYS A N 1
ATOM 665 C CA . LYS A 1 91 ? -12.729 3.721 -1.838 1.00 97.19 91 LYS A CA 1
ATOM 666 C C . LYS A 1 91 ? -12.310 5.184 -2.050 1.00 97.19 91 LYS A C 1
ATOM 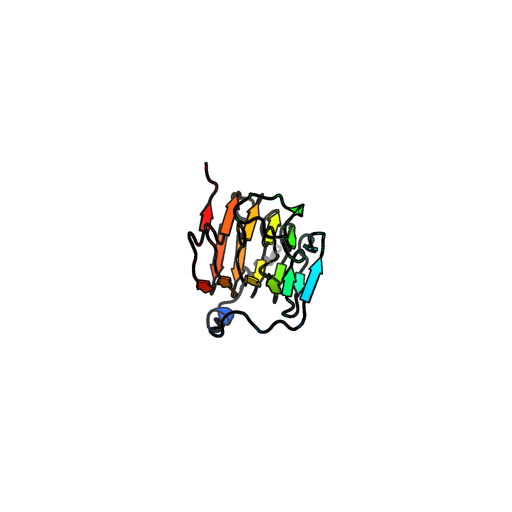668 O O . LYS A 1 91 ? -12.188 5.671 -3.166 1.00 97.19 91 LYS A O 1
ATOM 673 N N . ASN A 1 92 ? -12.105 5.922 -0.965 1.00 96.62 92 ASN A N 1
ATOM 674 C CA . ASN A 1 92 ? -11.701 7.325 -0.974 1.00 96.62 92 ASN A CA 1
ATOM 675 C C . ASN A 1 92 ? -10.164 7.482 -1.004 1.00 96.62 92 ASN A C 1
ATOM 677 O O . ASN A 1 92 ? -9.620 8.356 -0.331 1.00 96.62 92 ASN A O 1
ATOM 681 N N . GLN A 1 93 ? -9.445 6.609 -1.712 1.00 93.38 93 GLN A N 1
ATOM 682 C CA . GLN A 1 93 ? -7.983 6.518 -1.629 1.00 93.38 93 GLN A CA 1
ATOM 683 C C . GLN A 1 93 ? -7.211 7.547 -2.465 1.00 93.38 93 GLN A C 1
ATOM 685 O O . GLN A 1 93 ? -6.053 7.767 -2.156 1.00 93.38 93 GLN A O 1
ATOM 690 N N . ALA A 1 94 ? -7.823 8.200 -3.463 1.00 93.00 94 ALA A N 1
ATOM 691 C CA . ALA A 1 94 ? -7.101 8.894 -4.545 1.00 93.00 94 ALA A CA 1
ATOM 692 C C . ALA A 1 94 ? -6.124 7.945 -5.261 1.00 93.00 94 ALA A C 1
ATOM 694 O O . ALA A 1 94 ? -6.492 7.333 -6.254 1.00 93.00 94 ALA A O 1
ATOM 695 N N . GLU A 1 95 ? -4.957 7.723 -4.670 1.00 95.81 95 GLU A N 1
ATOM 696 C CA . GLU A 1 95 ? -3.958 6.721 -5.030 1.00 95.81 95 GLU A CA 1
ATOM 697 C C . GLU A 1 95 ? -3.883 5.658 -3.916 1.00 95.81 95 GLU A C 1
ATOM 699 O O . GLU A 1 95 ? -3.984 5.981 -2.732 1.00 95.81 95 GLU A O 1
ATOM 704 N N . GLY A 1 96 ? -3.693 4.380 -4.251 1.00 97.44 96 GLY A N 1
ATOM 705 C CA . GLY A 1 96 ? -3.645 3.304 -3.254 1.00 97.44 96 GLY A CA 1
ATOM 706 C C . GLY A 1 96 ? -2.385 3.324 -2.370 1.00 97.44 96 GLY A C 1
ATOM 707 O O . GLY A 1 96 ? -2.178 4.193 -1.517 1.00 97.44 96 GLY A O 1
ATOM 708 N N . VAL A 1 97 ? -1.532 2.315 -2.533 1.00 98.69 97 VAL A N 1
ATOM 709 C CA . VAL A 1 97 ? -0.263 2.168 -1.807 1.00 98.69 97 VAL A CA 1
ATOM 710 C C . VAL A 1 97 ? 0.900 2.380 -2.764 1.00 98.69 97 VAL A C 1
ATOM 712 O O . VAL A 1 97 ? 1.009 1.694 -3.777 1.00 98.69 97 VAL A O 1
ATOM 715 N N . HIS A 1 98 ? 1.810 3.293 -2.431 1.00 98.56 98 HIS A N 1
ATOM 716 C CA . HIS A 1 98 ? 3.033 3.527 -3.198 1.00 98.56 98 HIS A CA 1
ATOM 717 C C . HIS A 1 98 ? 4.246 2.989 -2.444 1.00 98.56 98 HIS A C 1
ATOM 719 O O . HIS A 1 98 ? 4.525 3.407 -1.322 1.00 98.56 98 HIS A O 1
ATOM 725 N N . CYS A 1 99 ? 5.013 2.106 -3.076 1.00 98.69 99 CYS A N 1
ATOM 726 C CA . CYS A 1 99 ? 6.306 1.650 -2.582 1.00 98.69 99 CYS A CA 1
ATOM 727 C C . CYS A 1 99 ? 7.440 2.373 -3.316 1.00 98.69 99 CYS A C 1
ATOM 729 O O . CYS A 1 99 ? 7.551 2.295 -4.538 1.00 98.69 99 CYS A O 1
ATOM 731 N N . ASN A 1 100 ? 8.299 3.065 -2.568 1.00 98.44 100 ASN A N 1
ATOM 732 C CA . ASN A 1 100 ? 9.532 3.680 -3.050 1.00 98.44 100 ASN A CA 1
ATOM 733 C C . ASN A 1 100 ? 10.723 2.764 -2.757 1.00 98.44 100 ASN A C 1
ATOM 735 O O . ASN A 1 100 ? 11.421 2.889 -1.747 1.00 98.44 100 ASN A O 1
ATOM 739 N N . GLY A 1 101 ? 10.930 1.809 -3.654 1.00 98.31 101 GLY A N 1
ATOM 740 C CA . GLY A 1 101 ? 11.777 0.646 -3.468 1.00 98.31 101 GLY A CA 1
ATOM 741 C C . GLY A 1 101 ? 10.952 -0.617 -3.226 1.00 98.31 101 GLY A C 1
ATOM 742 O O . GLY A 1 101 ? 9.736 -0.638 -3.392 1.00 98.31 101 GLY A O 1
ATOM 743 N N . HIS A 1 102 ? 11.639 -1.687 -2.830 1.00 98.56 102 HIS A N 1
ATOM 744 C CA . HIS A 1 102 ? 10.982 -2.933 -2.442 1.00 98.56 102 HIS A CA 1
ATOM 745 C C . HIS A 1 102 ? 10.208 -2.770 -1.131 1.00 98.56 102 HIS A C 1
ATOM 747 O O . HIS A 1 102 ? 10.682 -2.074 -0.239 1.00 98.56 102 HIS A O 1
ATOM 753 N N . CYS A 1 103 ? 9.061 -3.423 -0.987 1.00 98.81 103 CYS A N 1
ATOM 754 C CA . CYS A 1 103 ? 8.234 -3.363 0.221 1.00 98.81 103 CYS A CA 1
ATOM 755 C C . CYS A 1 103 ? 7.554 -4.708 0.502 1.00 98.81 103 CYS A C 1
ATOM 757 O O . CYS A 1 103 ? 7.553 -5.601 -0.347 1.00 98.81 103 CYS A O 1
ATOM 759 N N . THR A 1 104 ? 6.949 -4.843 1.678 1.00 98.88 104 THR A N 1
ATOM 760 C CA . THR A 1 104 ? 6.114 -6.002 2.019 1.00 98.88 104 THR A CA 1
ATOM 761 C C . THR A 1 104 ? 4.701 -5.540 2.362 1.00 98.88 104 THR A C 1
ATOM 763 O O . THR A 1 104 ? 4.515 -4.661 3.201 1.00 98.88 104 THR A O 1
ATOM 766 N N . LEU A 1 105 ? 3.700 -6.142 1.730 1.00 98.81 105 LEU A N 1
ATOM 767 C CA . LEU A 1 105 ? 2.287 -5.970 2.043 1.00 98.81 105 LEU A CA 1
ATOM 768 C C . LEU A 1 105 ? 1.743 -7.307 2.549 1.00 98.81 105 LEU A C 1
ATOM 770 O O . LEU A 1 105 ? 1.783 -8.296 1.819 1.00 98.81 105 LEU A O 1
ATOM 774 N N . GLU A 1 106 ? 1.237 -7.344 3.781 1.00 98.00 106 GLU A N 1
ATOM 775 C CA . GLU A 1 106 ? 0.677 -8.559 4.386 1.00 98.00 106 GLU A CA 1
ATOM 776 C C . GLU A 1 106 ? -0.786 -8.334 4.766 1.00 98.00 106 GLU A C 1
ATOM 778 O O . GLU A 1 106 ? -1.098 -7.522 5.635 1.00 98.00 106 GLU A O 1
ATOM 783 N N . PHE A 1 107 ? -1.706 -9.059 4.136 1.00 96.69 107 PHE A N 1
ATOM 784 C CA . PHE A 1 107 ? -3.140 -8.917 4.397 1.00 96.69 107 PHE A CA 1
ATOM 785 C C . PHE A 1 107 ? -3.657 -7.476 4.236 1.00 96.69 107 PHE A C 1
ATOM 787 O O . PHE A 1 107 ? -4.404 -6.958 5.073 1.00 96.69 107 PHE A O 1
ATOM 794 N N . VAL A 1 108 ? -3.246 -6.826 3.147 1.00 98.50 108 VAL A N 1
ATOM 795 C CA . VAL A 1 108 ? -3.733 -5.497 2.762 1.00 98.50 108 VAL A CA 1
ATOM 796 C C . VAL A 1 108 ? -4.892 -5.654 1.780 1.00 98.50 108 VAL A C 1
ATOM 798 O O . VAL A 1 108 ? -4.754 -6.325 0.756 1.00 98.50 108 VAL A O 1
ATOM 801 N N . TRP A 1 109 ? -6.034 -5.053 2.108 1.00 98.12 109 TRP A N 1
ATOM 802 C CA . TRP A 1 109 ? -7.259 -5.114 1.309 1.00 98.12 109 TRP A CA 1
ATOM 803 C C . TRP A 1 109 ? -7.580 -3.767 0.679 1.00 98.12 109 TRP A C 1
ATOM 805 O O . TRP A 1 109 ? -7.467 -2.759 1.360 1.00 98.12 109 TRP A O 1
ATOM 815 N N . PHE A 1 110 ? -8.043 -3.752 -0.566 1.00 98.44 110 PHE A N 1
ATOM 816 C CA . PHE A 1 110 ? -8.540 -2.564 -1.259 1.00 98.44 110 PHE A CA 1
ATOM 817 C C . PHE A 1 110 ? -10.016 -2.765 -1.579 1.00 98.44 110 PHE A C 1
ATOM 819 O O . PHE A 1 110 ? -10.365 -3.701 -2.294 1.00 98.44 110 PHE A O 1
ATOM 826 N N . GLU A 1 111 ? -10.877 -1.918 -1.018 1.00 97.75 111 GLU A N 1
ATOM 827 C CA . GLU A 1 111 ? -12.334 -2.042 -1.172 1.00 97.75 111 GLU A CA 1
ATOM 828 C C . GLU A 1 111 ? -12.828 -1.680 -2.567 1.00 97.75 111 GLU A C 1
ATOM 830 O O . GLU A 1 111 ? -13.806 -2.253 -3.031 1.00 97.75 111 GLU A O 1
ATOM 835 N N . ASP A 1 112 ? -12.195 -0.686 -3.181 1.00 97.12 112 ASP A N 1
ATOM 836 C CA . ASP A 1 112 ? -12.565 -0.135 -4.480 1.00 97.12 112 ASP A CA 1
ATOM 837 C C . ASP A 1 112 ? -11.363 0.666 -4.989 1.00 97.12 112 ASP A C 1
ATOM 839 O O . ASP A 1 112 ? -10.965 1.675 -4.389 1.00 97.12 112 ASP A O 1
ATOM 843 N N . VAL A 1 113 ? -10.703 0.140 -6.014 1.00 97.75 113 VAL A N 1
ATOM 844 C CA . VAL A 1 113 ? -9.456 0.700 -6.527 1.00 97.75 113 VAL A CA 1
ATOM 845 C C . VAL A 1 113 ? -9.755 1.887 -7.439 1.00 97.75 113 VAL A C 1
ATOM 847 O O . VAL A 1 113 ? -10.427 1.761 -8.456 1.00 97.75 113 VAL A O 1
ATOM 850 N N . CYS A 1 114 ? -9.199 3.046 -7.089 1.00 96.12 114 CYS A N 1
ATOM 851 C CA . CYS A 1 114 ? -9.432 4.288 -7.826 1.00 96.12 114 CYS A CA 1
ATOM 852 C C . CYS A 1 114 ? -8.655 4.376 -9.158 1.00 96.12 114 CYS A C 1
ATOM 854 O O . CYS A 1 114 ? -9.263 4.413 -10.231 1.00 96.12 114 CYS A O 1
ATOM 856 N N . GLU A 1 115 ? -7.320 4.409 -9.082 1.00 93.06 115 GLU A N 1
ATOM 857 C CA . GLU A 1 115 ? -6.397 4.392 -10.225 1.00 93.06 115 GLU A CA 1
ATOM 858 C C . GLU A 1 115 ? -5.679 3.036 -10.247 1.00 93.06 115 GLU A C 1
ATOM 860 O O . GLU A 1 115 ? -6.213 2.090 -10.830 1.00 93.06 115 GLU A O 1
ATOM 865 N N . ASP A 1 116 ? -4.595 2.918 -9.479 1.00 94.12 116 ASP A N 1
ATOM 866 C CA . ASP A 1 116 ? -3.890 1.682 -9.156 1.00 94.12 116 ASP A CA 1
ATOM 867 C C . ASP A 1 116 ? -4.036 1.337 -7.658 1.00 94.12 116 ASP A C 1
ATOM 869 O O . ASP A 1 116 ? -4.098 2.205 -6.775 1.00 94.12 116 ASP A O 1
ATOM 873 N N . ALA A 1 117 ? -4.064 0.041 -7.3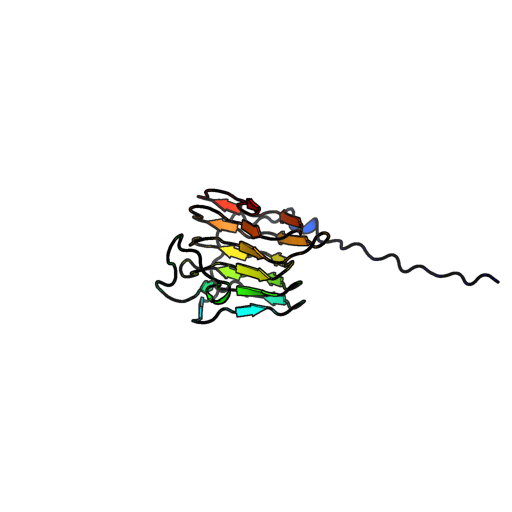24 1.00 98.06 117 ALA A N 1
ATOM 874 C CA . ALA A 1 117 ? -4.061 -0.395 -5.924 1.00 98.06 117 ALA A CA 1
ATOM 875 C C . ALA A 1 117 ? -2.654 -0.278 -5.322 1.00 98.06 117 ALA A C 1
ATOM 877 O O . ALA A 1 117 ? -2.466 0.243 -4.222 1.00 98.06 117 ALA A O 1
ATOM 878 N N . ILE A 1 118 ? -1.653 -0.784 -6.042 1.00 98.56 118 ILE A N 1
ATOM 879 C CA . ILE A 1 118 ? -0.270 -0.883 -5.583 1.00 98.56 118 ILE A CA 1
ATOM 880 C C . ILE A 1 118 ? 0.659 -0.385 -6.688 1.00 98.56 118 ILE A C 1
ATOM 882 O O . ILE A 1 118 ? 0.780 -1.013 -7.738 1.00 98.56 118 ILE A O 1
ATOM 886 N N . SER A 1 119 ? 1.395 0.682 -6.396 1.00 97.88 119 SER A N 1
ATOM 887 C CA . SER A 1 119 ? 2.393 1.268 -7.288 1.00 97.88 119 SER A CA 1
ATOM 888 C C . SER A 1 119 ? 3.793 1.075 -6.719 1.00 97.88 119 SER A C 1
ATOM 890 O O . SER A 1 119 ? 4.165 1.669 -5.710 1.00 97.88 119 SER A O 1
ATOM 892 N N . ILE A 1 120 ? 4.601 0.241 -7.369 1.00 98.19 120 ILE A N 1
ATOM 893 C CA . ILE A 1 120 ? 5.983 -0.051 -6.975 1.00 98.19 120 ILE A CA 1
ATOM 894 C C . ILE A 1 120 ? 6.903 0.755 -7.879 1.00 98.19 120 ILE A C 1
ATOM 896 O O . ILE A 1 120 ? 6.967 0.520 -9.085 1.00 98.19 120 ILE A O 1
ATOM 900 N N . LYS A 1 121 ? 7.623 1.711 -7.301 1.00 96.19 121 LYS A N 1
ATOM 901 C CA . LYS A 1 121 ? 8.542 2.609 -8.003 1.00 96.19 121 LYS A CA 1
ATOM 902 C C . LYS A 1 121 ? 9.947 2.435 -7.434 1.00 96.19 121 LYS A C 1
ATOM 904 O O . LYS A 1 121 ? 10.113 2.103 -6.266 1.00 96.19 121 LYS A O 1
ATOM 909 N N . ASN A 1 122 ? 10.976 2.706 -8.232 1.00 96.44 122 ASN A N 1
ATOM 910 C CA . ASN A 1 122 ? 12.374 2.827 -7.781 1.00 96.44 122 ASN A CA 1
ATOM 911 C C . ASN A 1 122 ? 13.017 1.588 -7.121 1.00 96.44 122 ASN A C 1
ATOM 913 O O . ASN A 1 122 ? 14.146 1.694 -6.623 1.00 96.44 122 ASN A O 1
ATOM 917 N N . ASP A 1 123 ? 12.375 0.418 -7.127 1.00 96.50 123 ASP A N 1
ATOM 918 C CA . ASP A 1 123 ? 13.029 -0.816 -6.699 1.00 96.50 123 ASP A CA 1
ATOM 919 C C . ASP A 1 123 ? 14.139 -1.230 -7.686 1.00 96.50 123 ASP A C 1
ATOM 921 O O . ASP A 1 123 ? 14.268 -0.709 -8.800 1.00 96.50 123 ASP A O 1
ATOM 925 N N . LYS A 1 124 ? 15.054 -2.080 -7.218 1.00 96.88 124 LYS A N 1
ATOM 926 C CA . LYS A 1 124 ? 16.315 -2.382 -7.908 1.00 96.88 124 LYS A CA 1
ATOM 927 C C . LYS A 1 124 ? 16.423 -3.874 -8.180 1.00 96.88 124 LYS A C 1
ATOM 929 O O . LYS A 1 124 ? 15.907 -4.678 -7.406 1.00 96.88 124 LYS A O 1
ATOM 934 N N . ALA A 1 125 ? 17.160 -4.234 -9.230 1.00 97.00 125 ALA A N 1
ATOM 935 C CA . ALA A 1 125 ? 17.462 -5.626 -9.548 1.00 97.00 125 ALA A CA 1
ATOM 936 C C . ALA A 1 125 ? 17.997 -6.377 -8.313 1.00 97.00 125 ALA A C 1
ATOM 938 O O . ALA A 1 125 ? 18.812 -5.852 -7.551 1.00 97.00 125 ALA A O 1
ATOM 939 N N . GLY A 1 126 ? 17.497 -7.595 -8.093 1.00 97.00 126 GLY A N 1
ATOM 940 C CA . GLY A 1 126 ? 17.820 -8.411 -6.917 1.00 97.00 126 GLY A CA 1
ATOM 941 C C . GLY A 1 126 ? 17.075 -8.028 -5.631 1.00 97.00 126 GLY A C 1
ATOM 942 O O . GLY A 1 126 ? 17.272 -8.681 -4.606 1.00 97.00 126 GLY A O 1
ATOM 943 N N . LYS A 1 127 ? 16.219 -6.998 -5.649 1.00 98.06 127 LYS A N 1
ATOM 944 C CA . LYS A 1 127 ? 15.276 -6.700 -4.562 1.00 98.06 127 LYS A CA 1
ATOM 945 C C . LYS A 1 127 ? 13.902 -7.283 -4.863 1.00 98.06 127 LYS A C 1
ATOM 947 O O . LYS A 1 127 ? 13.530 -7.455 -6.020 1.00 98.06 127 LYS A O 1
ATOM 952 N N . GLN A 1 128 ? 13.174 -7.601 -3.799 1.00 98.31 128 GLN A N 1
ATOM 953 C CA . GLN A 1 128 ? 11.907 -8.314 -3.876 1.00 98.31 128 GLN A CA 1
ATOM 954 C C . GLN A 1 128 ? 10.834 -7.567 -3.097 1.00 98.31 128 GLN A C 1
ATOM 956 O O . GLN A 1 128 ? 10.985 -7.359 -1.893 1.00 98.31 128 GLN A O 1
ATOM 961 N N . THR A 1 129 ? 9.767 -7.194 -3.793 1.00 98.62 129 THR A N 1
ATOM 962 C CA . THR A 1 129 ? 8.501 -6.800 -3.183 1.00 98.62 129 THR A CA 1
ATOM 963 C C . THR A 1 129 ? 7.658 -8.046 -2.951 1.00 98.62 129 THR A C 1
ATOM 965 O O . THR A 1 129 ? 7.619 -8.944 -3.798 1.00 98.62 129 THR A O 1
ATOM 968 N N . TRP A 1 130 ? 6.983 -8.098 -1.809 1.00 98.69 130 TRP A N 1
ATOM 969 C CA . TRP A 1 130 ? 6.134 -9.215 -1.413 1.00 98.69 130 TRP A CA 1
ATOM 970 C C . TRP A 1 130 ? 4.719 -8.726 -1.133 1.00 98.69 130 TRP A C 1
ATOM 972 O O . TRP A 1 130 ? 4.523 -7.831 -0.320 1.00 98.69 130 TRP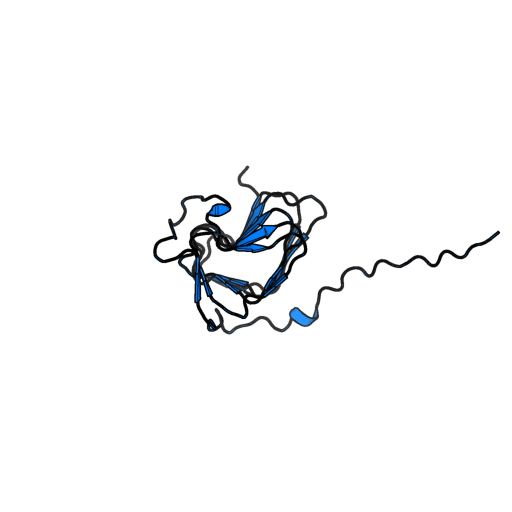 A O 1
ATOM 982 N N . ILE A 1 131 ? 3.739 -9.327 -1.797 1.00 98.56 131 ILE A N 1
ATOM 983 C CA . ILE A 1 131 ? 2.310 -9.085 -1.601 1.00 98.56 131 ILE A CA 1
ATOM 984 C C . ILE A 1 131 ? 1.716 -10.422 -1.163 1.00 98.56 131 ILE A C 1
ATOM 986 O O . ILE A 1 131 ? 1.646 -11.361 -1.956 1.00 98.56 131 ILE A O 1
ATOM 990 N N . ILE A 1 132 ? 1.380 -10.534 0.121 1.00 96.94 132 ILE A N 1
ATOM 991 C CA . ILE A 1 132 ? 1.071 -11.800 0.789 1.00 96.94 132 ILE A CA 1
ATOM 992 C C . ILE A 1 132 ? -0.306 -11.707 1.442 1.00 96.94 132 ILE A C 1
ATOM 994 O O . ILE A 1 132 ? -0.486 -10.990 2.426 1.00 96.94 132 ILE A O 1
ATOM 998 N N . GLY A 1 133 ? -1.275 -12.472 0.942 1.00 94.81 133 GLY A N 1
ATOM 999 C CA . GLY A 1 133 ? -2.649 -12.389 1.435 1.00 94.81 133 GLY A CA 1
ATOM 1000 C C . GLY A 1 133 ? -3.299 -11.037 1.128 1.00 94.81 133 GLY A C 1
ATOM 1001 O O . GLY A 1 133 ? -2.665 -10.113 0.624 1.00 94.81 133 GLY A O 1
ATOM 1002 N N . GLY A 1 134 ? -4.569 -10.887 1.488 1.00 96.31 134 GLY A N 1
ATOM 1003 C CA . GLY A 1 134 ? -5.315 -9.672 1.165 1.00 96.31 134 GLY A CA 1
ATOM 1004 C C . GLY A 1 134 ? -5.983 -9.752 -0.203 1.00 96.31 134 GLY A C 1
ATOM 1005 O O . GLY A 1 134 ? -6.139 -10.838 -0.767 1.00 96.31 134 GLY A O 1
ATOM 1006 N N . GLY A 1 135 ? -6.372 -8.598 -0.733 1.00 96.62 135 GLY A N 1
ATOM 1007 C CA . GLY A 1 135 ? -6.977 -8.544 -2.054 1.00 96.62 135 GLY A CA 1
ATOM 1008 C C . GLY A 1 135 ? -7.401 -7.157 -2.503 1.00 96.62 135 GLY A C 1
ATOM 1009 O O . GLY A 1 135 ? -7.336 -6.204 -1.731 1.00 96.62 135 GLY A O 1
ATOM 1010 N N . ALA A 1 136 ? -7.843 -7.050 -3.749 1.00 97.94 136 ALA A N 1
ATOM 1011 C CA . ALA A 1 136 ? -8.321 -5.807 -4.336 1.00 97.94 136 ALA A CA 1
ATOM 1012 C C . ALA A 1 136 ? -9.596 -6.022 -5.153 1.00 97.94 136 ALA A C 1
ATOM 1014 O O . ALA A 1 136 ? -9.712 -7.006 -5.883 1.00 97.94 136 ALA A O 1
ATOM 1015 N N . TYR A 1 137 ? -10.522 -5.076 -5.041 1.00 97.25 137 TYR A N 1
ATOM 1016 C CA . TYR A 1 137 ? -11.794 -5.073 -5.755 1.00 97.25 137 TYR A CA 1
ATOM 1017 C C . TYR A 1 137 ? -11.886 -3.861 -6.685 1.00 97.25 137 TYR A C 1
ATOM 1019 O O . TYR A 1 137 ? -11.358 -2.791 -6.374 1.00 97.25 137 TYR A O 1
ATOM 1027 N N . HIS A 1 138 ? -12.592 -4.034 -7.803 1.00 96.88 138 HIS A N 1
ATOM 1028 C CA . HIS A 1 138 ? -13.042 -2.955 -8.690 1.00 96.88 138 HIS A CA 1
ATOM 1029 C C . HIS A 1 138 ? -11.911 -2.100 -9.294 1.00 96.88 138 HIS A C 1
ATOM 1031 O O . HIS A 1 138 ? -12.017 -0.884 -9.413 1.00 96.88 138 HIS A O 1
ATOM 1037 N N . ALA A 1 139 ? -10.815 -2.731 -9.719 1.00 96.81 139 ALA A N 1
ATOM 1038 C CA . ALA A 1 139 ? -9.704 -2.038 -10.373 1.00 96.81 139 ALA A CA 1
ATOM 1039 C C . ALA A 1 139 ? -9.945 -1.854 -11.876 1.00 96.81 139 ALA A C 1
ATOM 1041 O O . ALA A 1 139 ? -9.658 -2.748 -12.675 1.00 96.81 139 ALA A O 1
ATOM 1042 N N . SER A 1 140 ? -10.432 -0.677 -12.278 1.00 95.00 140 SER A N 1
ATOM 1043 C CA . SER A 1 140 ? -10.849 -0.450 -13.671 1.00 95.00 140 SER A CA 1
ATOM 1044 C C . SER A 1 140 ? -9.731 -0.628 -14.718 1.00 95.00 140 SER A C 1
ATOM 1046 O O . SER A 1 140 ? -10.021 -1.085 -15.825 1.00 95.00 140 SER A O 1
ATOM 1048 N N . ASP A 1 141 ? -8.462 -0.369 -14.367 1.00 92.88 141 ASP A N 1
ATOM 1049 C CA . ASP A 1 141 ? -7.300 -0.717 -15.200 1.00 92.88 141 ASP A CA 1
ATOM 1050 C C . ASP A 1 141 ? -6.353 -1.697 -14.503 1.00 92.88 141 ASP A C 1
ATOM 1052 O O . ASP A 1 141 ? -6.278 -2.853 -14.931 1.00 92.88 141 ASP A O 1
ATOM 1056 N N . LYS A 1 142 ? -5.625 -1.293 -13.450 1.00 94.62 142 LYS A N 1
ATOM 1057 C CA . LYS A 1 142 ? -4.567 -2.136 -12.870 1.00 94.62 142 LYS A CA 1
ATOM 1058 C C . LYS A 1 142 ? -4.678 -2.267 -11.362 1.00 94.62 142 LYS A C 1
ATOM 1060 O O . LYS A 1 142 ? -5.015 -1.343 -10.636 1.00 94.62 142 LYS A O 1
ATOM 1065 N N . VAL A 1 143 ? -4.318 -3.451 -10.884 1.00 98.12 143 VAL A N 1
ATOM 1066 C CA . VAL A 1 143 ? -4.123 -3.697 -9.456 1.00 98.12 143 VAL A CA 1
ATOM 1067 C C . VAL A 1 143 ? -2.687 -3.346 -9.071 1.00 98.12 143 VAL A C 1
ATOM 1069 O O . VAL A 1 143 ? -2.477 -2.552 -8.160 1.00 98.12 143 VAL A O 1
ATOM 1072 N N . ILE A 1 144 ? -1.694 -3.906 -9.771 1.00 98.38 144 ILE A N 1
ATOM 1073 C CA . ILE A 1 144 ? -0.272 -3.684 -9.485 1.00 98.38 144 ILE A CA 1
ATOM 1074 C C . ILE A 1 144 ? 0.412 -3.013 -10.678 1.00 98.38 144 ILE A C 1
ATOM 1076 O O . ILE A 1 144 ? 0.588 -3.630 -11.735 1.00 98.38 144 ILE A O 1
ATOM 1080 N N . GLN A 1 145 ? 0.888 -1.789 -10.472 1.00 97.00 145 GLN A N 1
ATOM 1081 C CA . GLN A 1 145 ? 1.760 -1.075 -11.396 1.00 97.00 145 GLN A CA 1
ATOM 1082 C C . GLN A 1 145 ? 3.210 -1.155 -10.914 1.00 97.00 145 GLN A C 1
ATOM 1084 O O . GLN A 1 145 ? 3.555 -0.731 -9.811 1.00 97.00 145 GLN A O 1
ATOM 1089 N N . HIS A 1 146 ? 4.089 -1.703 -11.751 1.00 97.12 146 HIS A N 1
ATOM 1090 C CA . HIS A 1 146 ? 5.501 -1.886 -11.424 1.00 97.12 146 HIS A CA 1
ATOM 1091 C C . HIS A 1 146 ? 6.397 -1.056 -12.349 1.00 97.12 146 HIS A C 1
ATOM 1093 O O . HIS A 1 146 ? 6.689 -1.434 -13.487 1.00 97.12 146 HIS A O 1
ATOM 1099 N N . ASN A 1 147 ? 6.851 0.076 -11.811 1.00 95.50 147 ASN A N 1
ATOM 1100 C CA . ASN A 1 147 ? 7.754 1.053 -12.420 1.00 95.50 147 ASN A CA 1
ATOM 1101 C C . ASN A 1 147 ? 9.149 0.971 -11.784 1.00 95.50 147 ASN A C 1
ATOM 1103 O O . ASN A 1 147 ? 9.698 1.955 -11.275 1.00 95.50 147 ASN A O 1
ATOM 1107 N N . GLY A 1 148 ? 9.705 -0.234 -11.765 1.00 94.38 148 GLY A N 1
ATOM 1108 C CA . GLY A 1 148 ? 10.996 -0.529 -11.169 1.00 94.38 148 GLY A CA 1
ATOM 1109 C C . GLY A 1 148 ? 11.656 -1.748 -11.811 1.00 94.38 148 GLY A C 1
ATOM 1110 O O . GLY A 1 148 ? 11.170 -2.280 -12.811 1.00 94.38 148 GLY A O 1
ATOM 1111 N N . CYS A 1 149 ? 12.811 -2.143 -11.278 1.00 95.31 149 CYS A N 1
ATOM 1112 C CA . CYS A 1 149 ? 13.645 -3.212 -11.835 1.00 95.31 149 CYS A CA 1
ATOM 1113 C C . CYS A 1 149 ? 13.745 -4.440 -10.916 1.00 95.31 149 CYS A C 1
ATOM 1115 O O . CYS A 1 149 ? 14.595 -5.304 -11.148 1.00 95.31 149 CYS A O 1
ATOM 1117 N N . GLY A 1 150 ? 12.972 -4.488 -9.831 1.00 96.69 150 GLY A N 1
ATOM 1118 C CA . GLY A 1 150 ? 12.973 -5.594 -8.884 1.00 96.69 150 GLY A CA 1
ATOM 1119 C C . GLY A 1 150 ? 12.087 -6.760 -9.312 1.00 96.69 150 GLY A C 1
ATOM 1120 O O . GLY A 1 150 ? 11.732 -6.940 -10.477 1.00 96.69 150 GLY A O 1
ATOM 1121 N N . THR A 1 151 ? 11.759 -7.607 -8.343 1.00 98.00 151 THR A N 1
ATOM 1122 C CA . THR A 1 151 ? 10.845 -8.741 -8.506 1.00 98.00 151 THR A CA 1
ATOM 1123 C C . THR A 1 151 ? 9.628 -8.539 -7.618 1.00 98.00 151 THR A C 1
ATOM 1125 O O . THR A 1 151 ? 9.770 -8.243 -6.434 1.00 98.00 151 THR A O 1
ATOM 1128 N N . VAL A 1 152 ? 8.436 -8.746 -8.174 1.00 98.44 152 VAL A N 1
ATOM 1129 C CA . VAL A 1 152 ? 7.175 -8.690 -7.429 1.00 98.44 152 VAL A CA 1
ATOM 1130 C C . VAL A 1 152 ? 6.668 -10.108 -7.213 1.00 98.44 152 VAL A C 1
ATOM 1132 O O . VAL A 1 152 ? 6.416 -10.832 -8.173 1.00 98.44 152 VAL A O 1
ATOM 1135 N N . ASN A 1 153 ? 6.524 -10.502 -5.951 1.00 98.19 153 ASN A N 1
ATOM 1136 C CA . ASN A 1 153 ? 5.993 -11.800 -5.554 1.00 98.19 153 ASN A CA 1
ATOM 1137 C C . ASN A 1 153 ? 4.573 -11.611 -5.027 1.00 98.19 153 ASN A C 1
ATOM 1139 O O . ASN A 1 153 ? 4.377 -10.896 -4.046 1.00 98.19 153 ASN A O 1
ATOM 1143 N N . VAL A 1 154 ? 3.599 -12.257 -5.663 1.00 97.62 154 VAL A N 1
ATOM 1144 C CA . VAL A 1 154 ? 2.182 -12.180 -5.287 1.00 97.62 154 VAL A CA 1
ATOM 1145 C C . VAL A 1 154 ? 1.731 -13.562 -4.834 1.00 97.62 154 VAL A C 1
ATOM 1147 O O . VAL A 1 154 ? 1.775 -14.515 -5.609 1.00 97.62 154 VAL A O 1
ATOM 1150 N N . ILE A 1 155 ? 1.343 -13.687 -3.566 1.00 94.88 155 ILE A N 1
ATOM 1151 C CA . ILE A 1 155 ? 1.048 -14.966 -2.914 1.00 94.88 155 ILE A CA 1
ATOM 1152 C C . ILE A 1 155 ? -0.294 -14.847 -2.200 1.00 94.88 155 ILE A C 1
ATOM 1154 O O . ILE A 1 155 ? -0.469 -13.976 -1.353 1.00 94.88 155 ILE A O 1
ATOM 1158 N N . ASN A 1 156 ? -1.229 -15.750 -2.504 1.00 93.12 156 ASN A N 1
ATOM 1159 C CA . ASN A 1 156 ? -2.552 -15.805 -1.869 1.00 93.12 156 ASN A CA 1
ATOM 1160 C C . ASN A 1 156 ? -3.338 -14.485 -1.925 1.00 93.12 156 ASN A C 1
ATOM 1162 O O . ASN A 1 156 ? -4.012 -14.124 -0.964 1.00 93.12 156 ASN A O 1
ATOM 1166 N N . TYR A 1 157 ? -3.237 -13.766 -3.041 1.00 95.31 157 TYR A N 1
ATOM 1167 C CA . TYR A 1 157 ? -3.889 -12.475 -3.230 1.00 95.31 157 TYR A CA 1
ATOM 1168 C C . TYR A 1 157 ? -5.199 -12.631 -4.006 1.00 95.31 157 TYR A C 1
ATOM 1170 O O . TYR A 1 157 ? -5.204 -13.224 -5.087 1.00 95.31 157 TYR A O 1
ATOM 1178 N N . TYR A 1 158 ? -6.298 -12.114 -3.460 1.00 95.06 158 TYR A N 1
ATOM 1179 C CA . TYR A 1 158 ? -7.606 -12.141 -4.114 1.00 95.06 158 TYR A CA 1
ATOM 1180 C C . TYR A 1 158 ? -7.801 -10.911 -5.006 1.00 95.06 158 TYR A C 1
ATOM 1182 O O . TYR A 1 158 ? -7.503 -9.797 -4.585 1.00 95.06 158 TYR A O 1
ATOM 1190 N N . VAL A 1 159 ? -8.334 -11.086 -6.214 1.00 96.00 159 VAL A N 1
ATOM 1191 C CA . VAL A 1 159 ? -8.730 -9.965 -7.077 1.00 96.00 159 VAL A CA 1
ATOM 1192 C C . VAL A 1 159 ? -10.065 -10.238 -7.753 1.00 96.00 159 VAL A C 1
ATOM 1194 O O . VAL A 1 159 ? -10.308 -11.348 -8.223 1.00 96.00 159 VAL A O 1
ATOM 1197 N N . GLU A 1 160 ? -10.911 -9.215 -7.814 1.00 95.38 160 GLU A N 1
ATOM 1198 C CA . GLU A 1 160 ? -12.242 -9.261 -8.424 1.00 95.38 160 GLU A CA 1
ATOM 1199 C C . GLU A 1 160 ? -12.520 -7.959 -9.179 1.00 95.38 160 GLU A C 1
ATOM 1201 O O . GLU A 1 160 ? -12.067 -6.892 -8.762 1.00 95.38 160 GLU A O 1
ATOM 1206 N N . ASP A 1 161 ? -13.236 -8.067 -10.303 1.00 96.31 161 ASP A N 1
ATOM 1207 C CA . ASP A 1 161 ? -13.607 -6.946 -11.172 1.00 96.31 161 ASP A CA 1
ATOM 1208 C C . ASP A 1 161 ? -12.421 -6.042 -11.523 1.00 96.31 161 ASP A C 1
ATOM 1210 O O . ASP A 1 161 ? -12.367 -4.869 -11.153 1.00 96.31 161 ASP A O 1
ATOM 1214 N N . TYR A 1 162 ? -11.436 -6.609 -12.224 1.00 97.06 162 TYR A N 1
ATOM 1215 C CA . TYR A 1 162 ? -10.186 -5.921 -12.528 1.00 97.06 162 TYR A CA 1
ATOM 1216 C C . TYR A 1 162 ? -9.792 -6.009 -14.006 1.00 97.06 162 TYR A C 1
ATOM 1218 O O . TYR A 1 162 ? -10.044 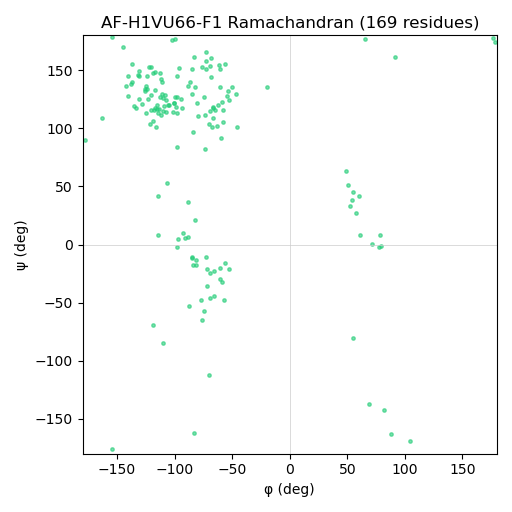-7.012 -14.675 1.00 97.06 162 TYR A O 1
ATOM 1226 N N . GLY A 1 163 ? -9.110 -4.976 -14.507 1.00 96.69 163 GLY A N 1
ATOM 1227 C CA . GLY A 1 163 ? -8.539 -4.983 -15.855 1.00 96.69 163 GLY A CA 1
ATOM 1228 C C . GLY A 1 163 ? -7.280 -5.853 -15.956 1.00 96.69 163 GLY A C 1
ATOM 1229 O O . GLY A 1 163 ? -7.199 -6.770 -16.775 1.00 96.69 163 GLY A O 1
ATOM 1230 N N . LYS A 1 164 ? -6.265 -5.564 -15.135 1.00 96.00 164 LYS A N 1
ATOM 1231 C CA . LYS A 1 164 ? -4.953 -6.230 -15.129 1.00 96.00 164 LYS A CA 1
ATOM 1232 C C . LYS A 1 164 ? -4.466 -6.423 -13.701 1.00 96.00 164 LYS A C 1
ATOM 1234 O O . LYS A 1 164 ? -4.362 -5.472 -12.935 1.00 96.00 164 LYS A O 1
ATOM 1239 N N . LEU A 1 165 ? -4.085 -7.650 -13.355 1.00 97.25 165 LEU A N 1
ATOM 1240 C CA . LEU A 1 165 ? -3.481 -7.918 -12.048 1.00 97.25 165 LEU A CA 1
ATOM 1241 C C . LEU A 1 165 ? -2.122 -7.215 -11.917 1.00 97.25 165 LEU A C 1
ATOM 1243 O O . LEU A 1 165 ? -1.828 -6.614 -10.893 1.00 97.25 165 LEU A O 1
ATOM 1247 N N . TYR A 1 166 ? -1.292 -7.292 -12.956 1.00 97.69 166 TYR A N 1
ATOM 1248 C CA . TYR A 1 166 ? 0.063 -6.754 -12.945 1.00 97.69 166 TYR A CA 1
ATOM 1249 C C . TYR A 1 166 ? 0.418 -6.136 -14.296 1.00 97.69 166 TYR A C 1
ATOM 1251 O O . TYR A 1 166 ? 0.177 -6.737 -15.347 1.00 97.69 166 TYR A O 1
ATOM 1259 N N . ARG A 1 167 ? 1.055 -4.963 -14.267 1.00 96.38 167 ARG A N 1
ATOM 1260 C CA . ARG A 1 167 ? 1.646 -4.304 -15.433 1.00 96.38 167 ARG A CA 1
ATOM 1261 C C . ARG A 1 167 ? 3.030 -3.772 -15.072 1.00 96.38 167 ARG A C 1
ATOM 1263 O O . ARG A 1 167 ? 3.177 -2.908 -14.215 1.00 96.38 167 ARG A O 1
ATOM 1270 N N . SER A 1 168 ? 4.050 -4.264 -15.770 1.00 92.94 168 SER A N 1
ATOM 1271 C CA . SER A 1 168 ? 5.359 -3.598 -15.808 1.00 92.94 168 SER A CA 1
ATOM 1272 C C . SER A 1 168 ? 5.272 -2.332 -16.666 1.00 92.94 168 SER A C 1
ATOM 1274 O O . SER A 1 168 ? 4.430 -2.311 -17.568 1.00 92.94 168 SER A O 1
ATOM 1276 N N . CYS A 1 169 ? 6.104 -1.320 -16.374 1.00 81.69 169 CYS A N 1
ATOM 1277 C CA . CYS A 1 169 ? 6.258 -0.036 -17.080 1.00 81.69 169 CYS A CA 1
ATOM 1278 C C . CYS A 1 169 ? 5.726 -0.005 -18.527 1.00 81.69 169 CYS A C 1
ATOM 1280 O O . CYS A 1 169 ? 5.963 -0.910 -19.331 1.00 81.69 169 CYS A O 1
ATOM 1282 N N . GLY A 1 170 ? 5.009 1.077 -18.846 1.00 69.06 170 GLY A N 1
ATOM 1283 C CA . GLY A 1 170 ? 4.284 1.259 -20.102 1.00 69.06 170 GLY A CA 1
ATOM 1284 C C . GLY A 1 170 ? 5.157 1.155 -21.348 1.00 69.06 170 GLY A C 1
ATOM 1285 O O . GLY A 1 170 ? 4.742 0.422 -22.244 1.00 69.06 170 GLY A O 1
ATOM 1286 N N . ASN A 1 171 ? 6.308 1.849 -21.356 1.00 48.72 171 ASN A N 1
ATOM 1287 C CA . ASN A 1 171 ? 7.420 1.817 -22.320 1.00 48.72 171 ASN A CA 1
ATOM 1288 C C . ASN A 1 171 ? 8.607 2.613 -21.760 1.00 48.72 171 ASN A C 1
ATOM 1290 O O . ASN A 1 171 ? 8.351 3.734 -21.267 1.00 48.72 171 ASN A O 1
#

InterPro domains:
  IPR004898 Pectate lyase PlyH/PlyE-like [PF03211] (27-171)
  IPR004898 Pectate lyase PlyH/PlyE-like [PTHR33407] (18-171)
  IPR011050 Pectin lyase fold/virulence factor [SSF51126] (39-171)
  IPR012334 Pectin lyase fold [G3DSA:2.160.20.10] (23-171)

Radius of gyration: 17.17 Å; Cα contacts (8 Å, |Δi|>4): 469; chains: 1; bounding box: 63×38×36 Å

Foldseek 3Di:
DDDPPPDPDPPDDCPDPVLQPCQPPPAQDDAPEEDADCWADEFDALEEDEQLLHEFAPDPPLQPAQDDDDPRLANHEYEANYEYENYEYEPRGNAAYEYQEAYEYYQYEYPAHRHENYEYANYADPGEHEAGHYEYEHAAEEHYEYHYRYYYHHHSYDYYNHRYDYDYDPD

Solvent-accessible surface area (backbone atoms only — not comparable to full-atom values): 8915 Å² total; per-residue (Å²): 143,80,83,82,76,81,74,81,74,77,80,72,83,82,75,61,76,82,60,71,82,66,59,78,85,80,68,77,76,83,59,73,44,76,49,67,34,89,59,41,46,76,34,51,62,65,33,79,45,75,41,74,36,21,27,37,22,38,36,89,81,41,36,68,38,80,60,87,75,60,70,68,48,10,36,32,33,28,27,38,56,7,32,43,25,37,29,31,37,33,53,24,17,28,27,34,36,30,23,52,18,28,29,36,37,34,37,41,28,34,68,32,26,36,30,39,39,32,38,35,29,73,23,44,72,93,37,62,26,39,39,37,36,36,28,41,24,48,12,75,49,29,36,30,40,35,53,52,51,45,45,82,46,80,40,64,60,45,76,44,66,62,62,31,72,69,43,67,59,95,126

pLDDT: mean 89.38, std 16.42, range [39.0, 98.94]

Mean predicted aligned error: 7.23 Å

Secondary structure (DSSP, 8-state):
----------------GGGTT----S-SPPPS-EEE-SSPEEE-TT-EEEEEEEEEES-TT---SS----TTTEEEEEETT-EEEEEEE-S--SEEEEEESS-EEEEEEESS-SSEEEEEES--TT-EEEEEEEEEEEEEEEEEEEESSSEEEEES-EEEEEEEEEEE---